Protein AF-A0A948DKE7-F1 (afdb_monomer)

Sequence (86 aa):
MKEKIHPQYYAAKAHCVCGKTYEIGSTEKDLKLDICSNCHPLFTGKEKMMDIEGRVQKFKKKYAGVKVSTTKRKSKTKKKKKSAKK

Mean predicted aligned error: 16.5 Å

pLDDT: mean 71.18, std 16.14, range [35.22, 88.25]

Nearest PDB structures (foldseek):
  8s1u-assembly1_6  TM=9.836E-01  e=1.011E-05  Bacillus subtilis subsp. subtilis str. 168
  8r55-assembly1_6  TM=7.946E-01  e=1.011E-05  Bacillus subtilis
  4v95-assembly2_D4  TM=9.088E-01  e=7.915E-05  Thermus thermophilus HB8
  8uvr-assembly2_24  TM=7.323E-01  e=7.172E-06  Thermus thermophilus HB8
  1vy6-assembly2_D4  TM=7.356E-01  e=1.424E-05  Thermus thermophilus HB8

Structure (mmCIF, N/CA/C/O backbone):
data_AF-A0A948DKE7-F1
#
_entry.id   AF-A0A948DKE7-F1
#
loop_
_atom_site.group_PDB
_atom_site.id
_atom_site.type_symbol
_atom_site.label_atom_id
_atom_site.label_alt_id
_atom_site.label_comp_id
_atom_site.label_asym_id
_atom_site.label_entity_id
_atom_site.label_seq_id
_atom_site.pdbx_PDB_ins_code
_atom_site.Cartn_x
_atom_site.Cartn_y
_atom_site.Cartn_z
_atom_site.occupancy
_atom_site.B_iso_or_equiv
_atom_site.auth_seq_id
_atom_site.auth_comp_id
_atom_site.auth_asym_id
_atom_site.auth_atom_id
_atom_site.pdbx_PDB_model_num
ATOM 1 N N . MET A 1 1 ? -7.254 6.539 26.702 1.00 64.88 1 MET A N 1
ATOM 2 C CA . MET A 1 1 ? -8.519 7.082 26.167 1.00 64.88 1 MET A CA 1
ATOM 3 C C . MET A 1 1 ? -9.165 7.931 27.245 1.00 64.88 1 MET A C 1
ATOM 5 O O . MET A 1 1 ? -9.467 7.387 28.298 1.00 64.88 1 MET A O 1
ATOM 9 N N . LYS A 1 2 ? -9.347 9.236 27.026 1.00 80.56 2 LYS A N 1
ATOM 10 C CA . LYS A 1 2 ? -10.290 10.016 27.840 1.00 80.56 2 LYS A CA 1
ATOM 11 C C . LYS A 1 2 ? -11.706 9.763 27.326 1.00 80.56 2 LYS A C 1
ATOM 13 O O . LYS A 1 2 ? -11.905 9.627 26.118 1.00 80.56 2 LYS A O 1
ATOM 18 N N . GLU A 1 3 ? -12.672 9.676 28.227 1.00 74.75 3 GLU A N 1
ATOM 19 C CA . GLU A 1 3 ? -14.065 9.455 27.850 1.00 74.75 3 GLU A CA 1
ATOM 20 C C . GLU A 1 3 ? -14.571 10.627 26.982 1.00 74.75 3 GLU A C 1
ATOM 22 O O . GLU A 1 3 ? -14.297 11.789 27.276 1.00 74.75 3 GLU A O 1
ATOM 27 N N . LYS A 1 4 ? -15.296 10.309 25.898 1.00 75.94 4 LYS A N 1
ATOM 28 C CA . LYS A 1 4 ? -16.029 11.231 24.996 1.00 75.94 4 LYS A CA 1
ATOM 29 C C . LYS A 1 4 ? -15.251 12.066 23.965 1.00 75.94 4 LYS A C 1
ATOM 31 O O . LYS A 1 4 ? -15.902 12.687 23.134 1.00 75.94 4 LYS A O 1
ATOM 36 N N . ILE A 1 5 ? -13.916 12.060 23.939 1.00 83.75 5 ILE A N 1
ATOM 37 C CA . ILE A 1 5 ? -13.137 12.844 22.946 1.00 83.75 5 ILE A CA 1
ATOM 38 C C . ILE A 1 5 ? -12.360 11.999 21.927 1.00 83.75 5 ILE A C 1
ATOM 40 O O . ILE A 1 5 ? -11.646 12.552 21.094 1.00 83.75 5 ILE A O 1
ATOM 44 N N . HIS A 1 6 ? -12.485 10.669 21.975 1.00 81.19 6 HIS A N 1
ATOM 45 C CA . HIS A 1 6 ? -11.799 9.783 21.034 1.00 81.19 6 HIS A CA 1
ATOM 46 C C . HIS A 1 6 ? -12.776 8.894 20.257 1.00 81.19 6 HIS A C 1
ATOM 48 O O . HIS A 1 6 ? -13.692 8.331 20.862 1.00 81.19 6 HIS A O 1
ATOM 54 N N . PRO A 1 7 ? -12.562 8.734 18.939 1.00 82.81 7 PRO A N 1
ATOM 55 C CA . PRO A 1 7 ? -13.328 7.805 18.123 1.00 82.81 7 PRO A CA 1
ATOM 56 C C . PRO A 1 7 ? -13.053 6.355 18.537 1.00 82.81 7 PRO A C 1
ATOM 58 O O . PRO A 1 7 ? -11.982 6.029 19.059 1.00 82.81 7 PRO A O 1
ATOM 61 N N . GLN A 1 8 ? -14.039 5.483 18.315 1.00 80.88 8 GLN A N 1
ATOM 62 C CA . GLN A 1 8 ? -13.901 4.064 18.630 1.00 80.88 8 GLN A CA 1
ATOM 63 C C . GLN A 1 8 ? -12.838 3.423 17.740 1.00 80.88 8 GLN A C 1
ATOM 65 O O . GLN A 1 8 ? -12.820 3.634 16.530 1.00 80.88 8 GLN A O 1
ATOM 70 N N . TYR A 1 9 ? -11.950 2.659 18.368 1.00 85.75 9 TYR A N 1
ATOM 71 C CA . TYR A 1 9 ? -10.841 1.983 17.715 1.00 85.75 9 TYR A CA 1
ATOM 72 C C . TYR A 1 9 ? -11.182 0.505 17.550 1.00 85.75 9 TYR A C 1
ATOM 74 O O . TYR A 1 9 ? -11.587 -0.153 18.510 1.00 85.75 9 TYR A O 1
ATOM 82 N N . TYR A 1 10 ? -11.008 -0.010 16.343 1.00 83.38 10 TYR A N 1
ATOM 83 C CA . TYR A 1 10 ? -11.301 -1.386 15.972 1.00 83.38 10 TYR A CA 1
ATOM 84 C C . TYR A 1 10 ? -10.049 -2.053 15.409 1.00 83.38 10 TYR A C 1
ATOM 86 O O . TYR A 1 10 ? -9.205 -1.401 14.796 1.00 83.38 10 TYR A O 1
ATOM 94 N N . ALA A 1 11 ? -9.944 -3.370 15.579 1.00 83.19 11 ALA A N 1
ATOM 95 C CA . ALA A 1 11 ? -9.017 -4.176 14.794 1.00 83.19 11 ALA A CA 1
ATOM 96 C C . ALA A 1 11 ? -9.595 -4.317 13.378 1.00 83.19 11 ALA A C 1
ATOM 98 O O . ALA A 1 11 ? -10.563 -5.047 13.162 1.00 83.19 11 ALA A O 1
ATOM 99 N N . ALA A 1 12 ? -9.043 -3.556 12.442 1.00 85.69 12 ALA A N 1
ATOM 100 C CA . ALA A 1 12 ? -9.508 -3.446 11.072 1.00 85.69 12 ALA A CA 1
ATOM 101 C C . ALA A 1 12 ? -8.724 -4.363 10.136 1.00 85.69 12 ALA A C 1
ATOM 103 O O . ALA A 1 12 ? -7.519 -4.580 10.309 1.00 85.69 12 ALA A O 1
ATOM 104 N N . LYS A 1 13 ? -9.400 -4.868 9.103 1.00 86.50 13 LYS A N 1
ATOM 105 C CA . LYS A 1 13 ? -8.762 -5.647 8.039 1.00 86.50 13 LYS A CA 1
ATOM 106 C C . LYS A 1 13 ? -8.487 -4.742 6.847 1.00 86.50 13 LYS A C 1
ATOM 108 O O . LYS A 1 13 ? -9.400 -4.177 6.250 1.00 86.50 13 LYS A O 1
ATOM 113 N N . ALA A 1 14 ? -7.213 -4.598 6.497 1.00 86.00 14 ALA A N 1
ATOM 114 C CA . ALA A 1 14 ? -6.785 -3.837 5.336 1.00 86.00 14 ALA A CA 1
ATOM 115 C C . ALA A 1 14 ? -6.472 -4.777 4.165 1.00 86.00 14 ALA A C 1
ATOM 117 O O . ALA A 1 14 ? -5.510 -5.545 4.212 1.00 86.00 14 ALA A O 1
ATOM 118 N N . HIS A 1 15 ? -7.284 -4.712 3.114 1.00 87.62 15 HIS A N 1
ATOM 119 C CA . HIS A 1 15 ? -7.181 -5.531 1.910 1.00 87.62 15 HIS A CA 1
ATOM 120 C C . HIS A 1 15 ? -6.420 -4.780 0.819 1.00 87.62 15 HIS A C 1
ATOM 122 O O . HIS A 1 15 ? -6.871 -3.734 0.355 1.00 87.62 15 HIS A O 1
ATOM 128 N N . CYS A 1 16 ? -5.277 -5.314 0.386 1.00 88.25 16 CYS A N 1
ATOM 129 C CA . CYS A 1 16 ? -4.518 -4.749 -0.726 1.00 88.25 16 CYS A CA 1
ATOM 130 C C . CYS A 1 16 ? -4.871 -5.415 -2.065 1.00 88.25 16 CYS A C 1
ATOM 132 O O . CYS A 1 16 ? -5.148 -6.613 -2.111 1.00 88.25 16 CYS A O 1
ATOM 134 N N . VAL A 1 17 ? -4.764 -4.666 -3.168 1.00 83.06 17 VAL A N 1
ATOM 135 C CA . VAL A 1 17 ? -4.956 -5.162 -4.549 1.00 83.06 17 VAL A CA 1
ATOM 136 C C . VAL A 1 17 ? -4.068 -6.368 -4.878 1.00 83.06 17 VAL A C 1
ATOM 138 O O . VAL A 1 17 ? -4.468 -7.249 -5.630 1.00 83.06 17 VAL A O 1
ATOM 141 N N . CYS A 1 18 ? -2.883 -6.471 -4.273 1.00 79.00 18 CYS A N 1
ATOM 142 C CA . CYS A 1 18 ? -2.006 -7.627 -4.463 1.00 79.00 18 CYS A CA 1
ATOM 143 C C . CYS A 1 18 ? -2.364 -8.852 -3.597 1.00 79.00 18 CYS A C 1
ATOM 145 O O . CYS A 1 18 ? -1.559 -9.773 -3.469 1.00 79.00 18 CYS A O 1
ATOM 147 N N . GLY A 1 19 ? -3.558 -8.869 -2.994 1.00 81.56 19 GLY A N 1
ATOM 148 C CA . GLY A 1 19 ? -4.126 -10.021 -2.288 1.00 81.56 19 GLY A CA 1
ATOM 149 C C . GLY A 1 19 ? -3.666 -10.186 -0.840 1.00 81.56 19 GLY A C 1
ATOM 150 O O . GLY A 1 19 ? -4.088 -11.122 -0.168 1.00 81.56 19 GLY A O 1
ATOM 151 N N . LYS A 1 20 ? -2.816 -9.286 -0.333 1.00 83.69 20 LYS A N 1
ATOM 152 C CA . LYS A 1 20 ? -2.379 -9.315 1.068 1.00 83.69 20 LYS A CA 1
ATOM 153 C C . LYS A 1 20 ? -3.382 -8.611 1.972 1.00 83.69 20 LYS A C 1
ATOM 155 O O . LYS A 1 20 ? -3.844 -7.515 1.654 1.00 83.69 20 LYS A O 1
ATOM 160 N N . THR A 1 21 ? -3.658 -9.234 3.111 1.00 87.12 21 THR A N 1
ATOM 161 C CA . THR A 1 21 ? -4.506 -8.698 4.174 1.00 87.12 21 THR A CA 1
ATOM 162 C C . THR A 1 21 ? -3.662 -8.360 5.393 1.00 87.12 21 THR A C 1
ATOM 164 O O . THR A 1 21 ? -2.861 -9.186 5.829 1.00 87.12 21 THR A O 1
ATOM 167 N N . TYR A 1 22 ? -3.845 -7.163 5.941 1.00 85.19 22 TYR A N 1
ATOM 168 C CA . TYR A 1 22 ? -3.174 -6.717 7.159 1.00 85.19 22 TYR A CA 1
ATOM 169 C C . TYR A 1 22 ? -4.197 -6.493 8.267 1.00 85.19 22 TYR A C 1
ATOM 171 O O . TYR A 1 22 ? -5.259 -5.930 8.016 1.00 85.19 22 TYR A O 1
ATOM 179 N N . GLU A 1 23 ? -3.863 -6.902 9.486 1.00 86.94 23 GLU A N 1
ATOM 180 C CA . GLU A 1 23 ? -4.636 -6.570 10.682 1.00 86.94 23 GLU A CA 1
ATOM 181 C C . GLU A 1 23 ? -4.032 -5.305 11.294 1.00 86.94 23 GLU A C 1
ATOM 183 O O . GLU A 1 23 ? -2.901 -5.314 11.782 1.00 86.94 23 GLU A O 1
ATOM 188 N N . ILE A 1 24 ? -4.745 -4.186 11.178 1.00 85.94 24 ILE A N 1
ATOM 189 C CA . ILE A 1 24 ? -4.287 -2.862 11.613 1.00 85.94 24 ILE A CA 1
ATOM 190 C C . ILE A 1 24 ? -5.374 -2.269 12.494 1.00 85.94 24 ILE A C 1
ATOM 192 O O . ILE A 1 24 ? -6.555 -2.403 12.204 1.00 85.94 24 ILE A O 1
ATOM 196 N N . GLY A 1 25 ? -5.003 -1.583 13.567 1.00 85.75 25 GLY A N 1
ATOM 197 C CA . GLY A 1 25 ? -5.992 -0.843 14.332 1.00 85.75 25 GLY A CA 1
ATOM 198 C C . GLY A 1 25 ? -6.415 0.438 13.600 1.00 85.75 25 GLY A C 1
ATOM 199 O O . GLY A 1 25 ? -5.571 1.267 13.250 1.00 85.75 25 GLY A O 1
ATOM 200 N N . SER A 1 26 ? -7.713 0.609 13.371 1.00 84.31 26 SER A N 1
ATOM 201 C CA . SER A 1 26 ? -8.286 1.787 12.715 1.00 84.31 26 SER A CA 1
ATOM 202 C C . SER A 1 26 ? -9.629 2.161 13.335 1.00 84.31 26 SER A C 1
ATOM 204 O O . SER A 1 26 ? -10.251 1.379 14.047 1.00 84.31 26 SER A O 1
ATOM 206 N N . THR A 1 27 ? -10.093 3.376 13.070 1.00 84.94 27 THR A N 1
ATOM 207 C CA . THR A 1 27 ? -11.453 3.811 13.416 1.00 84.94 27 THR A CA 1
ATOM 208 C C . THR A 1 27 ? -12.517 3.209 12.495 1.00 84.94 27 THR A C 1
ATOM 210 O O . THR A 1 27 ? -13.700 3.222 12.823 1.00 84.94 27 THR A O 1
ATOM 213 N N . GLU A 1 28 ? -12.099 2.656 11.357 1.00 81.38 28 GLU A N 1
ATOM 214 C CA . GLU A 1 28 ? -12.949 1.985 10.372 1.00 81.38 28 GLU A CA 1
ATOM 215 C C . GLU A 1 28 ? -12.661 0.483 10.355 1.00 81.38 28 GLU A C 1
ATOM 217 O O . GLU A 1 28 ? -11.526 0.079 10.575 1.00 81.38 28 GLU A O 1
ATOM 222 N N . LYS A 1 29 ? -13.677 -0.351 10.101 1.00 80.44 29 LYS A N 1
ATOM 223 C CA . LYS A 1 29 ? -13.562 -1.819 10.205 1.00 80.44 29 LYS A CA 1
ATOM 224 C C . LYS A 1 29 ? -12.885 -2.473 8.992 1.00 80.44 29 LYS A C 1
ATOM 226 O O . LYS A 1 29 ? -12.145 -3.437 9.169 1.00 80.44 29 LYS A O 1
ATOM 231 N N . ASP A 1 30 ? -13.099 -1.929 7.794 1.00 84.69 30 ASP A N 1
ATOM 232 C CA . ASP A 1 30 ? -12.567 -2.458 6.535 1.00 84.69 30 ASP A CA 1
ATOM 233 C C . ASP A 1 30 ? -11.848 -1.357 5.755 1.00 84.69 30 ASP A C 1
ATOM 235 O O . ASP A 1 30 ? -12.439 -0.327 5.432 1.00 84.69 30 ASP A O 1
ATOM 239 N N . LEU A 1 31 ? -10.580 -1.589 5.413 1.00 86.25 31 LEU A N 1
ATOM 240 C CA . LEU A 1 31 ? -9.767 -0.668 4.616 1.00 86.25 31 LEU A CA 1
ATOM 241 C C . LEU A 1 31 ? -9.396 -1.320 3.286 1.00 86.25 31 LEU A C 1
ATOM 243 O O . LEU A 1 31 ? -8.901 -2.445 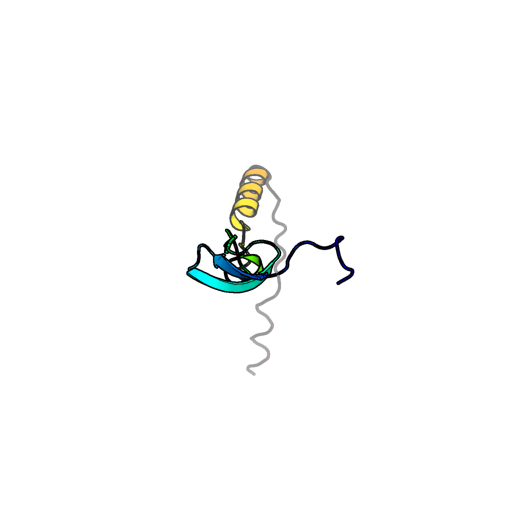3.250 1.00 86.25 31 LEU A O 1
ATOM 247 N N . LYS A 1 32 ? -9.588 -0.605 2.177 1.00 85.44 32 LYS A N 1
ATOM 248 C CA . LYS A 1 32 ? -9.110 -1.028 0.852 1.00 85.44 32 LYS A CA 1
ATOM 249 C C . LYS A 1 32 ? -7.866 -0.220 0.500 1.00 85.44 32 LYS A C 1
ATOM 251 O O . LYS A 1 32 ? -7.904 1.005 0.526 1.00 85.44 32 LYS A O 1
ATOM 256 N N . LEU A 1 33 ? -6.765 -0.906 0.209 1.00 85.88 33 LEU A N 1
ATOM 257 C CA . LEU A 1 33 ? -5.462 -0.301 -0.062 1.00 85.88 33 LEU A CA 1
ATOM 258 C C . LEU A 1 33 ? -5.033 -0.552 -1.510 1.00 85.88 33 LEU A C 1
ATOM 260 O O . LEU A 1 33 ? -4.904 -1.702 -1.934 1.00 85.88 33 LEU A O 1
ATOM 264 N N . ASP A 1 34 ? -4.698 0.512 -2.235 1.00 83.25 34 ASP A N 1
ATOM 265 C CA . ASP A 1 34 ? -4.181 0.399 -3.605 1.00 83.25 34 ASP A CA 1
ATOM 266 C C . ASP A 1 34 ? -2.745 -0.134 -3.647 1.00 83.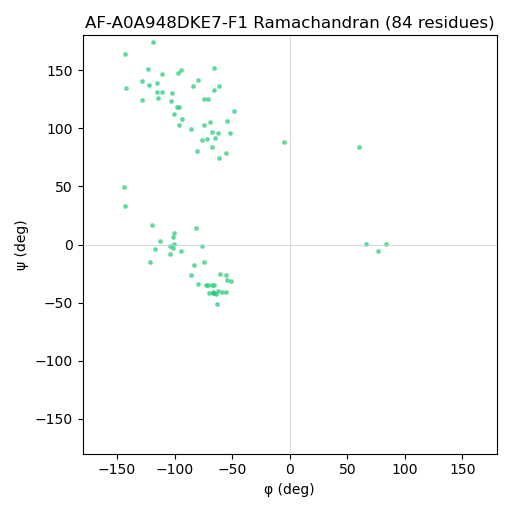25 34 ASP A C 1
ATOM 268 O O . ASP A 1 34 ? -2.367 -0.876 -4.554 1.00 83.25 34 ASP A O 1
ATOM 272 N N . ILE A 1 35 ? -1.924 0.220 -2.653 1.00 83.88 35 ILE A N 1
ATOM 273 C CA . ILE A 1 35 ? -0.512 -0.159 -2.607 1.00 83.88 35 ILE A CA 1
ATOM 274 C C . ILE A 1 35 ? -0.106 -0.466 -1.163 1.00 83.88 35 ILE A C 1
ATOM 276 O O . ILE A 1 35 ? -0.410 0.289 -0.246 1.00 83.88 35 ILE A O 1
ATOM 280 N N . CYS A 1 36 ? 0.615 -1.570 -0.959 1.00 85.00 36 CYS A N 1
ATOM 281 C CA . CYS A 1 36 ? 1.191 -1.936 0.335 1.00 85.00 36 CYS A CA 1
ATOM 282 C C . CYS A 1 36 ? 2.720 -2.026 0.273 1.00 85.00 36 CYS A C 1
ATOM 284 O O . CYS A 1 36 ? 3.324 -1.963 -0.802 1.00 85.00 36 CYS A O 1
ATOM 286 N N . SER A 1 37 ? 3.351 -2.240 1.428 1.00 82.75 37 SER A N 1
ATOM 287 C CA . SER A 1 37 ? 4.806 -2.394 1.551 1.00 82.75 37 SER A CA 1
ATOM 288 C C . SER A 1 37 ? 5.387 -3.501 0.671 1.00 82.75 37 SER A C 1
ATOM 290 O O . SER A 1 37 ? 6.533 -3.432 0.256 1.00 82.75 37 SER A O 1
ATOM 292 N N . ASN A 1 38 ? 4.588 -4.508 0.331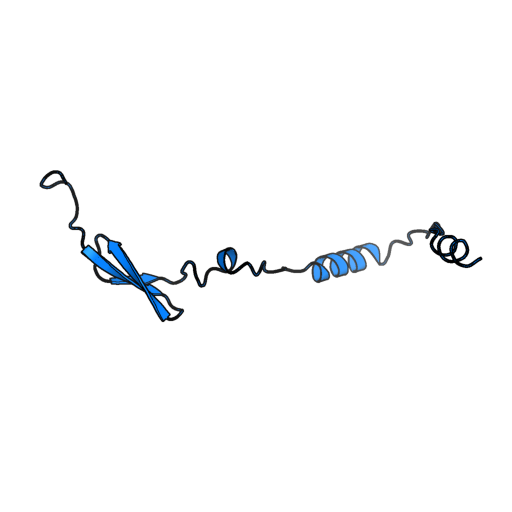 1.00 81.31 38 ASN A N 1
ATOM 293 C CA . ASN A 1 38 ? 5.026 -5.595 -0.536 1.00 81.31 38 ASN A CA 1
ATOM 294 C C . ASN A 1 38 ? 4.940 -5.269 -2.031 1.00 81.31 38 ASN A C 1
ATOM 296 O O . ASN A 1 38 ? 5.531 -5.978 -2.840 1.00 81.31 38 ASN A O 1
ATOM 300 N N . CYS A 1 39 ? 4.170 -4.247 -2.400 1.00 79.19 39 CYS A N 1
ATOM 301 C CA . CYS A 1 39 ? 3.770 -3.993 -3.782 1.00 79.19 39 CYS A CA 1
ATOM 302 C C . CYS A 1 39 ? 4.225 -2.605 -4.265 1.00 79.19 39 CYS A C 1
ATOM 304 O O . CYS A 1 39 ? 4.284 -2.370 -5.470 1.00 79.19 39 CYS A O 1
ATOM 306 N N . HIS A 1 40 ? 4.627 -1.700 -3.360 1.00 80.00 40 HIS A N 1
ATOM 307 C CA . HIS A 1 40 ? 5.210 -0.423 -3.759 1.00 80.00 40 HIS A CA 1
ATOM 308 C C . HIS A 1 40 ? 6.619 -0.646 -4.345 1.00 80.00 40 HIS A C 1
ATOM 310 O O . HIS A 1 40 ? 7.484 -1.198 -3.655 1.00 80.00 40 HIS A O 1
ATOM 316 N N . PRO A 1 41 ? 6.895 -0.172 -5.576 1.00 79.62 41 PRO A N 1
ATOM 317 C CA . PRO A 1 41 ? 8.180 -0.366 -6.254 1.00 79.62 41 PRO A CA 1
ATOM 318 C C . PRO A 1 41 ? 9.403 0.034 -5.416 1.00 79.62 41 PRO A C 1
ATOM 320 O O . PRO A 1 41 ? 10.443 -0.611 -5.511 1.00 79.62 41 PRO A O 1
ATOM 323 N N . LEU A 1 42 ? 9.240 1.035 -4.539 1.00 79.00 42 LEU A N 1
ATOM 324 C CA . LEU A 1 42 ? 10.264 1.498 -3.593 1.00 79.00 42 LEU A CA 1
ATOM 325 C C . LEU A 1 42 ? 10.753 0.402 -2.635 1.00 79.00 42 LEU A C 1
ATOM 327 O O . LEU A 1 42 ? 11.942 0.321 -2.360 1.00 79.00 42 LEU A O 1
ATOM 331 N N . PHE A 1 43 ? 9.853 -0.441 -2.126 1.00 77.25 43 PHE A N 1
ATOM 332 C CA . PHE A 1 43 ? 10.206 -1.464 -1.137 1.00 77.25 43 PHE A CA 1
ATOM 333 C C . PHE A 1 43 ? 10.710 -2.748 -1.789 1.00 77.25 43 PHE A C 1
ATOM 335 O O . PHE A 1 43 ? 11.504 -3.476 -1.207 1.00 77.25 43 PHE A O 1
ATOM 342 N N . THR A 1 44 ? 10.287 -3.015 -3.025 1.00 80.00 44 THR A N 1
ATOM 343 C CA . THR A 1 44 ? 10.728 -4.199 -3.776 1.00 80.00 44 THR A CA 1
ATOM 344 C C . THR A 1 44 ? 12.143 -4.073 -4.352 1.00 80.00 44 THR A C 1
ATOM 346 O O . THR A 1 44 ? 12.606 -5.003 -5.008 1.00 80.00 44 THR A O 1
ATOM 349 N N . GLY A 1 45 ? 12.823 -2.932 -4.158 1.00 69.94 45 GLY A N 1
ATOM 350 C CA . GLY A 1 45 ? 14.224 -2.716 -4.550 1.00 69.94 45 GLY A CA 1
ATOM 351 C C . GLY A 1 45 ? 14.490 -2.729 -6.059 1.00 69.94 45 GLY A C 1
ATOM 352 O O . GLY A 1 45 ? 15.622 -2.552 -6.497 1.00 69.94 45 GLY A O 1
ATOM 353 N N . LYS A 1 46 ? 13.451 -2.914 -6.878 1.00 65.31 46 LYS A N 1
ATOM 354 C CA . LYS A 1 46 ? 13.517 -2.766 -8.327 1.00 65.31 46 LYS A CA 1
ATOM 355 C C . LYS A 1 46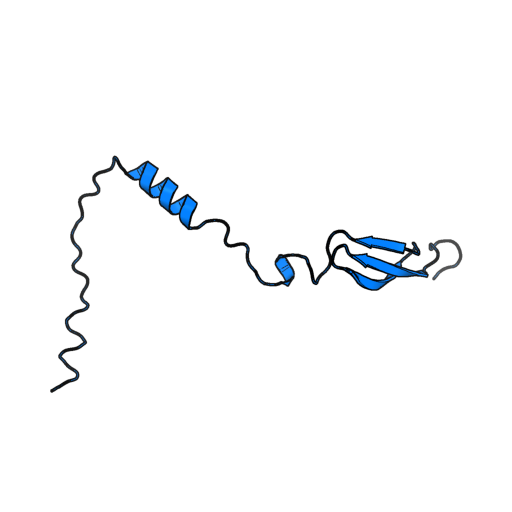 ? 13.425 -1.279 -8.625 1.00 65.31 46 LYS A C 1
ATOM 357 O O . LYS A 1 46 ? 12.347 -0.766 -8.930 1.00 65.31 46 LYS A O 1
ATOM 362 N N . GLU A 1 47 ? 14.551 -0.583 -8.489 1.00 65.62 47 GLU A N 1
ATOM 363 C CA . GLU A 1 47 ? 14.703 0.751 -9.057 1.00 65.62 47 GLU A CA 1
ATOM 364 C C . GLU A 1 47 ? 14.233 0.667 -10.508 1.00 65.62 47 GLU A C 1
ATOM 366 O O . GLU A 1 47 ? 14.797 -0.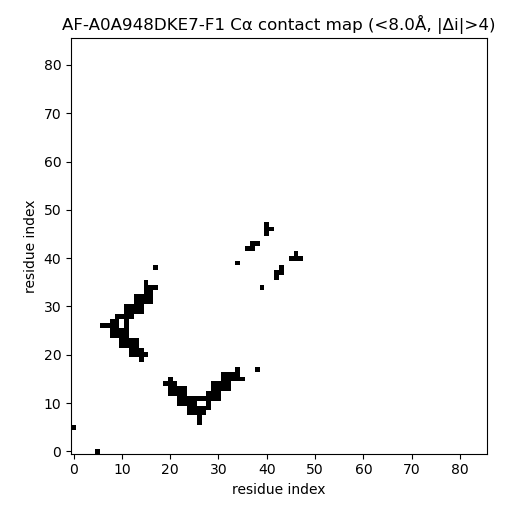068 -11.324 1.00 65.62 47 GLU A O 1
ATOM 371 N N . LYS A 1 48 ? 13.139 1.363 -10.834 1.00 60.84 48 LYS A N 1
ATOM 372 C CA . LYS A 1 48 ? 12.772 1.561 -12.229 1.00 60.84 48 LYS A CA 1
ATOM 373 C C . LYS A 1 48 ? 13.920 2.359 -12.833 1.00 60.84 48 LYS A C 1
ATOM 375 O O . LYS A 1 48 ? 13.962 3.578 -12.691 1.00 60.84 48 LYS A O 1
ATOM 380 N N . MET A 1 49 ? 14.854 1.657 -13.468 1.00 58.94 49 MET A N 1
ATOM 381 C CA . MET A 1 49 ? 15.890 2.200 -14.337 1.00 58.94 49 MET A CA 1
ATOM 382 C C . MET A 1 49 ? 15.188 2.881 -15.512 1.00 58.94 49 MET A C 1
ATOM 384 O O . MET A 1 49 ? 15.106 2.338 -16.609 1.00 58.94 49 MET A O 1
ATOM 388 N N . MET A 1 50 ? 14.597 4.049 -15.270 1.00 63.09 50 MET A N 1
ATOM 389 C CA . MET A 1 50 ? 13.997 4.861 -16.311 1.00 63.09 50 MET A CA 1
ATOM 390 C C . MET A 1 50 ? 15.131 5.545 -17.081 1.00 63.09 50 MET A C 1
ATOM 392 O O . MET A 1 50 ? 15.617 6.630 -16.747 1.00 63.09 50 MET A O 1
ATOM 396 N N . ASP A 1 51 ? 15.564 4.813 -18.106 1.00 63.88 51 ASP A N 1
ATOM 397 C CA . ASP A 1 51 ? 16.191 5.273 -19.338 1.00 63.88 51 ASP A CA 1
ATOM 398 C C . ASP A 1 51 ? 17.506 6.050 -19.214 1.00 63.88 51 ASP A C 1
ATOM 400 O O . ASP A 1 51 ? 17.583 7.278 -19.355 1.00 63.88 51 ASP A O 1
ATOM 404 N N . ILE A 1 52 ? 18.597 5.290 -19.107 1.00 61.81 52 ILE A N 1
ATOM 405 C CA . ILE A 1 52 ? 19.923 5.749 -19.550 1.00 61.81 52 ILE A CA 1
ATOM 406 C C . ILE A 1 52 ? 19.958 5.806 -21.091 1.00 61.81 52 ILE A C 1
ATOM 408 O O . ILE A 1 52 ? 20.532 6.727 -21.678 1.00 61.81 52 ILE A O 1
ATOM 412 N N . GLU A 1 53 ? 19.275 4.877 -21.764 1.00 65.00 53 GLU A N 1
ATOM 413 C CA . GLU A 1 53 ? 19.306 4.729 -23.223 1.00 65.00 53 GLU A CA 1
ATOM 414 C C . GLU A 1 53 ? 18.685 5.923 -23.963 1.00 65.00 53 GLU A C 1
ATOM 416 O O . GLU A 1 53 ? 19.283 6.452 -24.905 1.00 65.00 53 GLU A O 1
ATOM 421 N N . GLY A 1 54 ? 17.553 6.448 -23.482 1.00 74.81 54 GLY A N 1
ATOM 422 C CA . GLY A 1 54 ? 16.898 7.621 -24.070 1.00 74.81 54 GLY A CA 1
ATOM 423 C C . GLY A 1 54 ? 17.719 8.913 -23.953 1.00 74.81 54 GLY A C 1
ATOM 424 O O . GLY A 1 54 ? 17.726 9.734 -24.876 1.00 74.81 54 GLY A O 1
ATOM 425 N N . ARG A 1 55 ? 18.471 9.099 -22.858 1.00 75.25 55 ARG A N 1
ATOM 426 C CA . ARG A 1 55 ? 19.376 10.254 -22.692 1.00 75.25 55 ARG A CA 1
ATOM 427 C C . ARG A 1 55 ? 20.581 10.163 -23.622 1.00 75.25 55 ARG A C 1
ATOM 429 O O . ARG A 1 55 ? 20.922 11.161 -24.256 1.00 75.25 55 ARG A O 1
ATOM 436 N N . VAL A 1 56 ? 21.169 8.975 -23.775 1.00 76.56 56 VAL A N 1
ATOM 437 C CA . VAL A 1 56 ? 22.281 8.738 -24.711 1.00 76.56 56 VAL A CA 1
ATOM 438 C C . VAL A 1 56 ? 21.835 8.945 -26.157 1.00 76.56 56 VAL A C 1
ATOM 440 O O . VAL A 1 56 ? 22.545 9.586 -26.930 1.00 76.56 56 VAL A O 1
ATOM 443 N N . GLN A 1 57 ? 20.652 8.463 -26.537 1.00 78.44 57 GLN A N 1
ATOM 444 C CA . GLN A 1 57 ? 20.121 8.674 -27.885 1.00 78.44 57 GLN A CA 1
ATOM 445 C C . GLN A 1 57 ? 19.791 10.152 -28.154 1.00 78.44 57 GLN A C 1
ATOM 447 O O . GLN A 1 57 ? 20.126 10.661 -29.224 1.00 78.44 57 GLN A O 1
ATOM 452 N N . LYS A 1 58 ? 19.211 10.881 -27.187 1.00 81.75 58 LYS A N 1
ATOM 453 C CA . LYS A 1 58 ? 18.996 12.340 -27.291 1.00 81.75 58 LYS A CA 1
ATOM 454 C C . LYS A 1 58 ? 20.317 13.106 -27.403 1.00 81.75 58 LYS A C 1
ATOM 456 O O . LYS A 1 58 ? 20.411 14.031 -28.203 1.00 81.75 58 LYS A O 1
ATOM 461 N N . PHE A 1 59 ? 21.342 12.703 -26.654 1.00 79.88 59 PHE A N 1
ATOM 462 C CA . PHE A 1 59 ? 22.687 13.270 -26.751 1.00 79.88 59 PHE A CA 1
ATOM 463 C C . PHE A 1 59 ? 23.299 13.016 -28.138 1.00 79.88 59 PHE A C 1
ATOM 465 O O . PHE A 1 59 ? 23.679 13.962 -28.822 1.00 79.88 59 PHE A O 1
ATOM 472 N N . LYS A 1 60 ? 23.297 11.765 -28.616 1.00 81.12 60 LYS A N 1
ATOM 473 C CA . LYS A 1 60 ? 23.785 11.407 -29.960 1.00 81.12 60 LYS A CA 1
ATOM 474 C C . LYS A 1 60 ? 23.080 12.202 -31.064 1.00 81.12 60 LYS A C 1
ATOM 476 O O . 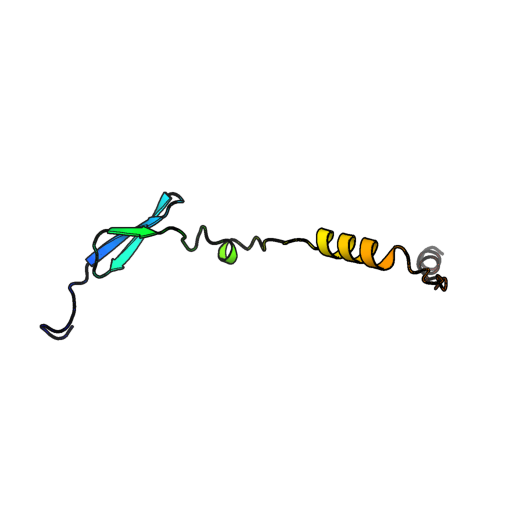LYS A 1 60 ? 23.750 12.675 -31.971 1.00 81.12 60 LYS A O 1
ATOM 481 N N . LYS A 1 61 ? 21.760 12.406 -30.964 1.00 83.75 61 LYS A N 1
ATOM 482 C CA . LYS A 1 61 ? 20.981 13.219 -31.917 1.00 83.75 61 LYS A CA 1
ATOM 483 C C . LYS A 1 61 ? 21.354 14.707 -31.874 1.00 83.75 61 LYS A C 1
ATOM 485 O O . LYS A 1 61 ? 21.493 15.314 -32.927 1.00 83.75 61 LYS A O 1
ATOM 490 N N . LYS A 1 62 ? 21.563 15.286 -30.684 1.00 79.75 62 LYS A N 1
ATOM 491 C CA . LYS A 1 62 ? 21.962 16.700 -30.524 1.00 79.75 62 LYS A CA 1
ATOM 492 C C . LYS A 1 62 ? 23.370 16.995 -31.049 1.00 79.75 62 LYS A C 1
ATOM 494 O O . LYS A 1 62 ? 23.600 18.070 -31.586 1.00 79.75 62 LYS A O 1
ATOM 499 N N . TYR A 1 63 ? 24.298 16.048 -30.912 1.00 79.06 63 TYR A N 1
ATOM 500 C CA . TYR A 1 63 ? 25.699 16.224 -31.312 1.00 79.06 63 TYR A CA 1
ATOM 501 C C . TYR A 1 63 ? 26.054 15.563 -32.656 1.00 79.06 63 TYR A C 1
ATOM 503 O O . TYR A 1 63 ? 27.215 15.595 -33.052 1.00 79.06 63 TYR A O 1
ATOM 511 N N . ALA A 1 64 ? 25.080 15.016 -33.397 1.00 75.88 64 ALA A N 1
ATOM 512 C CA . ALA A 1 64 ? 25.304 14.353 -34.690 1.00 75.88 64 ALA A CA 1
ATOM 513 C C . ALA A 1 64 ? 25.908 15.276 -35.771 1.00 75.88 64 ALA A C 1
ATOM 515 O O . ALA A 1 64 ? 26.576 14.792 -36.681 1.00 75.88 64 ALA A O 1
ATOM 516 N N . GLY A 1 65 ? 25.701 16.594 -35.665 1.00 72.25 65 GLY A N 1
ATOM 517 C CA . GLY A 1 65 ? 26.272 17.599 -36.573 1.00 72.25 65 GLY A CA 1
ATOM 518 C C . GLY A 1 65 ? 27.583 18.233 -36.093 1.00 72.25 65 GLY A C 1
ATOM 519 O O . GLY A 1 65 ? 28.188 19.013 -36.825 1.00 72.25 65 GLY A O 1
ATOM 520 N N . VAL A 1 66 ? 28.043 17.921 -34.877 1.00 69.06 66 VAL A N 1
ATOM 521 C CA . VAL A 1 66 ? 29.251 18.522 -34.300 1.00 69.06 66 VAL A CA 1
ATOM 522 C C . VAL A 1 66 ? 30.425 17.581 -34.549 1.00 69.06 66 VAL A C 1
ATOM 524 O O . VAL A 1 66 ? 30.585 16.567 -33.871 1.00 69.06 66 VAL A O 1
ATOM 527 N N . LYS A 1 67 ? 31.271 17.912 -35.532 1.00 61.41 67 LYS A N 1
ATOM 528 C CA . LYS A 1 67 ? 32.552 17.227 -35.760 1.00 61.41 67 LYS A CA 1
ATOM 529 C C . LYS A 1 67 ? 33.498 17.533 -34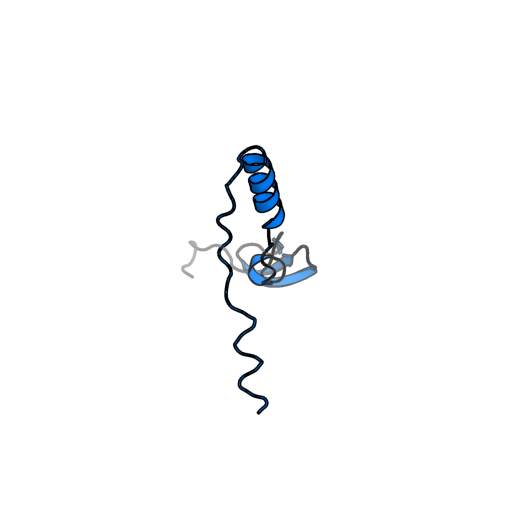.597 1.00 61.41 67 LYS A C 1
ATOM 531 O O . LYS A 1 67 ? 34.319 18.441 -34.677 1.00 61.41 67 LYS A O 1
ATOM 536 N N . VAL A 1 68 ? 33.387 16.778 -33.506 1.00 59.72 68 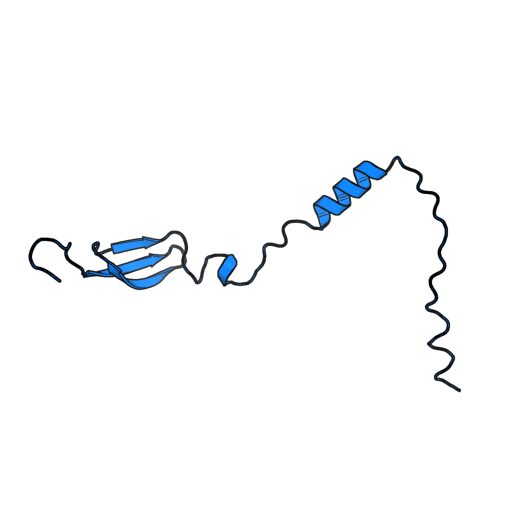VAL A N 1
ATOM 537 C CA . VAL A 1 68 ? 34.414 16.770 -32.463 1.00 59.72 68 VAL A CA 1
ATOM 538 C C . VAL A 1 68 ? 35.630 16.081 -33.066 1.00 59.72 68 VAL A C 1
ATOM 540 O O . VAL A 1 68 ? 35.634 14.867 -33.274 1.00 59.72 68 VAL A O 1
ATOM 543 N N . SER A 1 69 ? 36.644 16.873 -33.406 1.00 49.53 69 SER A N 1
ATOM 544 C CA . SER A 1 69 ? 37.951 16.387 -33.822 1.00 49.53 69 SER A CA 1
ATOM 545 C C . SER A 1 69 ? 38.478 15.445 -32.742 1.00 49.53 69 SER A C 1
ATOM 547 O O . SER A 1 69 ? 38.838 15.832 -31.632 1.00 49.53 69 SER A O 1
ATOM 549 N N . THR A 1 70 ? 38.460 14.152 -33.051 1.00 54.34 70 THR A N 1
ATOM 550 C CA . THR A 1 70 ? 38.986 13.109 -32.183 1.00 54.34 70 THR A CA 1
ATOM 551 C C . THR A 1 70 ? 40.490 13.299 -32.041 1.00 54.34 70 THR A C 1
ATOM 553 O O . THR A 1 70 ? 41.272 12.743 -32.817 1.00 54.34 70 THR A O 1
ATOM 556 N N . THR A 1 71 ? 40.925 14.041 -31.024 1.00 49.97 71 THR A N 1
ATOM 557 C CA . THR A 1 71 ? 42.291 13.917 -30.522 1.00 49.97 71 THR A CA 1
ATOM 558 C C . THR A 1 71 ? 42.399 12.535 -29.896 1.00 49.97 71 THR A C 1
ATOM 560 O O . THR A 1 71 ? 41.973 12.274 -28.771 1.00 49.97 71 THR A O 1
ATOM 563 N N . LYS A 1 72 ? 42.925 11.621 -30.706 1.00 50.41 72 LYS A N 1
ATOM 564 C CA . LYS A 1 72 ? 43.216 10.212 -30.454 1.00 50.41 72 LYS A CA 1
ATOM 565 C C . LYS A 1 72 ? 44.126 10.068 -29.225 1.00 50.41 72 LYS A C 1
ATOM 567 O O . LYS A 1 72 ? 45.330 9.856 -29.356 1.00 50.41 72 LYS A O 1
ATOM 572 N N . ARG A 1 73 ? 43.582 10.160 -28.007 1.00 48.72 73 ARG A N 1
ATOM 573 C CA . ARG A 1 73 ? 44.294 9.744 -26.790 1.00 48.72 73 ARG A CA 1
ATOM 574 C C . ARG A 1 73 ? 44.358 8.217 -26.775 1.00 48.72 73 ARG A C 1
ATOM 576 O O . ARG A 1 73 ? 43.468 7.540 -26.278 1.00 48.72 73 ARG A O 1
ATOM 583 N N . LYS A 1 74 ? 45.442 7.683 -27.351 1.00 42.97 74 LYS A N 1
ATOM 584 C CA . LYS A 1 74 ? 45.915 6.305 -27.161 1.00 42.97 74 LYS A CA 1
ATOM 585 C C . LYS A 1 74 ? 46.030 6.017 -25.654 1.00 42.97 74 LYS A C 1
ATOM 587 O O . LYS A 1 74 ? 47.048 6.334 -25.038 1.00 42.97 74 LYS A O 1
ATOM 592 N N . SER A 1 75 ? 45.017 5.404 -25.047 1.00 37.75 75 SER A N 1
ATOM 593 C CA . SER A 1 75 ? 45.091 4.895 -23.677 1.00 37.75 75 SER A CA 1
ATOM 594 C C . SER A 1 75 ? 45.679 3.479 -23.677 1.00 37.75 75 SER A C 1
ATOM 596 O O . SER A 1 75 ? 45.057 2.471 -23.989 1.00 37.75 75 SER A O 1
ATOM 598 N N . LYS A 1 76 ? 46.973 3.445 -23.372 1.00 38.34 76 LYS A N 1
ATOM 599 C CA . LYS A 1 76 ? 47.717 2.413 -22.638 1.00 38.34 76 LYS A CA 1
ATOM 600 C C . LYS A 1 76 ? 46.870 1.256 -22.039 1.00 38.34 76 LYS A C 1
ATOM 602 O O . LYS A 1 76 ? 46.557 1.274 -20.855 1.00 38.34 76 LYS A O 1
ATOM 607 N N . THR A 1 77 ? 46.618 0.174 -22.784 1.00 36.22 77 THR A N 1
ATOM 608 C CA . THR A 1 77 ? 46.259 -1.149 -22.194 1.00 36.22 77 THR A CA 1
ATOM 609 C C . THR A 1 77 ? 46.855 -2.342 -22.965 1.00 36.22 77 THR A C 1
ATOM 611 O O . THR A 1 77 ? 46.283 -3.421 -23.015 1.00 36.22 77 THR A O 1
ATOM 614 N N . LYS A 1 78 ? 48.052 -2.198 -23.561 1.00 35.69 78 LYS A N 1
ATOM 615 C CA . LYS A 1 78 ? 48.821 -3.354 -24.092 1.00 35.69 78 LYS A CA 1
ATOM 616 C C . LYS A 1 78 ? 50.184 -3.621 -23.430 1.00 35.69 78 LYS A C 1
ATOM 618 O O . LYS A 1 78 ? 50.785 -4.645 -23.728 1.00 35.69 78 LYS A O 1
ATOM 623 N N . LYS A 1 79 ? 50.662 -2.795 -22.481 1.00 35.22 79 LYS A N 1
ATOM 624 C CA . LYS A 1 79 ? 51.992 -2.984 -21.845 1.00 35.22 79 LYS A CA 1
ATOM 625 C C . LYS A 1 79 ? 51.985 -3.636 -20.447 1.00 35.22 79 LYS A C 1
ATOM 627 O O . LYS A 1 79 ? 53.056 -3.849 -19.905 1.00 35.22 79 LYS A O 1
ATOM 632 N N . LYS A 1 80 ? 50.830 -4.010 -19.871 1.00 37.03 80 LYS A N 1
ATOM 633 C CA . LYS A 1 80 ? 50.779 -4.676 -18.542 1.00 37.03 80 LYS A CA 1
ATOM 634 C C . LYS A 1 80 ? 50.564 -6.202 -18.578 1.00 37.03 80 LYS A C 1
ATOM 636 O O . LYS A 1 80 ? 50.622 -6.831 -17.536 1.00 37.03 80 LYS A O 1
ATOM 641 N N . LYS A 1 81 ? 50.376 -6.819 -19.757 1.00 40.19 81 LYS A N 1
ATOM 642 C CA . LYS A 1 81 ? 50.275 -8.293 -19.908 1.00 40.19 81 LYS A CA 1
ATOM 643 C C . LYS A 1 81 ? 51.526 -8.982 -20.486 1.00 40.19 81 LYS A C 1
ATOM 645 O O . LYS A 1 81 ? 51.527 -10.199 -20.593 1.00 40.19 81 LYS A O 1
ATOM 650 N N . LYS A 1 82 ? 52.594 -8.248 -20.839 1.00 39.50 82 LYS A N 1
ATOM 651 C CA . LYS A 1 82 ? 53.864 -8.839 -21.330 1.00 39.50 82 LYS A CA 1
ATOM 652 C C . LYS A 1 82 ? 55.014 -8.845 -20.313 1.00 39.50 82 LYS A C 1
ATOM 654 O O . LYS A 1 82 ? 56.018 -9.486 -20.575 1.00 39.50 82 LYS A O 1
ATOM 659 N N . SER A 1 83 ? 54.866 -8.191 -19.163 1.00 43.53 83 SER A N 1
ATOM 660 C CA . SER A 1 83 ? 55.873 -8.153 -18.087 1.00 43.53 83 SER A CA 1
ATOM 661 C C . SER A 1 83 ? 55.584 -9.111 -16.919 1.00 43.53 83 SER A C 1
ATOM 663 O O . SER A 1 83 ? 56.257 -9.037 -15.906 1.00 43.53 83 SER A O 1
ATOM 665 N N . ALA A 1 84 ? 54.604 -10.012 -17.058 1.00 52.06 84 ALA A N 1
ATOM 666 C CA . ALA A 1 84 ? 54.290 -11.055 -16.069 1.00 52.06 84 ALA A CA 1
ATOM 667 C C . ALA A 1 84 ? 54.419 -12.486 -16.640 1.00 52.06 84 ALA A C 1
ATOM 669 O O . ALA A 1 84 ? 53.863 -13.428 -16.087 1.00 52.06 84 ALA A O 1
ATOM 670 N N . LYS A 1 85 ? 55.101 -12.657 -17.783 1.00 49.12 85 LYS A N 1
ATOM 671 C CA . LYS A 1 85 ? 55.377 -13.976 -18.382 1.00 49.12 85 LYS A CA 1
ATOM 672 C C . LYS A 1 85 ? 56.759 -14.023 -19.046 1.00 49.12 85 LYS A C 1
ATOM 674 O O . LYS A 1 85 ? 56.882 -14.401 -20.211 1.00 49.12 85 LYS A O 1
ATOM 679 N N . LYS A 1 86 ? 57.776 -13.575 -18.315 1.00 43.84 86 LYS A N 1
ATOM 680 C CA . LYS A 1 86 ? 59.160 -14.018 -18.471 1.00 43.84 86 LYS A CA 1
ATOM 681 C C . LYS A 1 86 ? 59.825 -13.958 -17.106 1.00 43.84 86 LYS A C 1
ATOM 683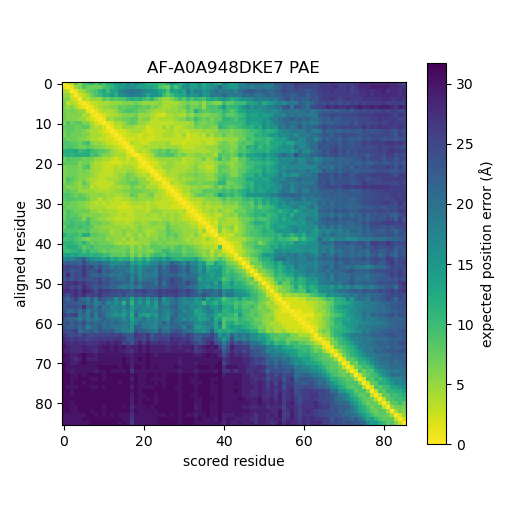 O O . LYS A 1 86 ? 59.522 -12.975 -16.395 1.00 43.84 86 LYS A O 1
#

Secondary structure (DSSP, 8-state):
--TTSSPPPEEEEEEETTS-EEEEEESSSEEEES--TTTSTTTTT------HHHHHHHHHHHHTT------------SSSSSSS--

Solvent-accessible surface area (backbone atoms only — not comparable to full-atom values): 5831 Å² total; per-residue (Å²): 134,68,89,92,81,65,80,65,77,36,85,10,47,34,42,28,76,88,74,53,74,43,87,43,80,30,76,51,63,72,43,83,36,87,68,46,76,83,67,36,55,82,66,65,70,56,72,79,81,80,53,71,63,60,54,53,52,51,48,52,64,74,47,70,83,58,84,73,80,78,78,80,75,81,76,89,80,74,76,79,77,68,76,81,77,120

Radius of gyration: 29.78 Å; Cα contacts (8 Å, |Δi|>4): 69; chains: 1; bounding box: 75×32×64 Å

Foldseek 3Di:
DPPPPDADKDQAWEAEPVGDIDGDIDSDRYHYHPDDCVRPCVNVPPDPPPDPPVVVVVVCVVCVPPPPPPPPPPDDDPPPVPVVPD